Protein AF-A0A9E1MY86-F1 (afdb_monomer)

Solvent-accessible surface area (backbone atoms only — not comparable to full-atom values): 8794 Å² total; per-residue (Å²): 108,62,57,42,41,37,38,37,39,38,29,75,59,74,74,53,72,66,58,50,50,52,52,52,54,49,53,48,47,53,36,76,76,57,32,79,65,45,48,48,30,42,32,34,42,73,52,100,71,36,28,34,44,37,38,37,37,40,32,81,54,83,73,82,55,70,70,43,54,52,52,52,29,50,48,55,32,50,53,43,58,79,40,66,88,32,55,69,49,64,51,43,83,79,39,40,53,21,78,37,80,90,76,70,35,45,44,84,67,51,58,46,94,53,80,88,72,88,73,78,65,71,94,54,46,46,51,58,90,78,53,60,96,84,66,74,94,65,68,45,75,78,73,75,77,78,78,81,124

pLDDT: mean 72.4, std 10.45, range [37.62, 85.19]

Secondary structure (DSSP, 8-state):
---EEEEEEEESSPPPHHHHHHHHHHHHHHHHTT-TTEEEEEEEEE-SS-EEEEEEEEE-SSS--HHHHHHHHHHHHHHHHHTTTSEEEEEETTS-EEEETTTTEEEE-S---PPP-PPPPGGGPEEGGGS-TT--PPPBP--------

Sequence (149 aa):
MNWQIRFKASGSTLPEDKEKDEILNYMRQVRDDGLHDFEVYLAKELREDETILMGRVELYYSDPDEPEVKRLLEALTILKKLRSDDTFAVWDDLDLIGWSGSSRRYDTMGQCDVPQFDLPSTAGFVRLSSLEYDYRFQPLKRQAAQRVS

Foldseek 3Di:
DKKKKKKKWKDQDDDDQVLVLVLLVLVVCLCVVPVVQKWKWWAWADDPRMIMIMIMIIGDDDDDDPVNVVSVQVSLLVNCVSRVRTDMDMDIPVQQWDQDPVVSTIDRDGDDPTDDDDDPPSVRIDTSVPDDSPDGHDHDDDPPPPPPD

Structure (mmCIF, N/CA/C/O backbone):
data_AF-A0A9E1MY86-F1
#
_entry.id   AF-A0A9E1MY86-F1
#
loop_
_atom_site.group_PDB
_atom_site.id
_atom_site.type_symbol
_atom_site.label_atom_id
_atom_site.label_alt_id
_atom_site.label_comp_id
_atom_site.label_asym_id
_atom_site.label_entity_id
_atom_site.label_seq_id
_atom_site.pdbx_PDB_ins_code
_atom_site.Cartn_x
_atom_site.Cartn_y
_atom_site.Cartn_z
_atom_site.occupancy
_atom_site.B_iso_or_equiv
_atom_site.auth_seq_id
_atom_site.auth_comp_id
_atom_site.auth_asym_id
_atom_site.auth_atom_id
_atom_site.pdbx_PDB_model_num
ATOM 1 N N . MET A 1 1 ? 3.444 7.979 -19.280 1.00 57.38 1 MET A N 1
ATOM 2 C CA . MET A 1 1 ? 2.290 7.404 -18.559 1.00 57.38 1 MET A CA 1
ATOM 3 C C . MET A 1 1 ? 2.833 6.951 -17.220 1.00 57.38 1 MET A C 1
ATOM 5 O O . MET A 1 1 ? 3.918 6.392 -17.228 1.00 57.38 1 MET A O 1
ATOM 9 N N . ASN A 1 2 ? 2.160 7.271 -16.115 1.00 72.00 2 ASN A N 1
ATOM 10 C CA . ASN A 1 2 ? 2.651 6.965 -14.770 1.00 72.00 2 ASN A CA 1
ATOM 11 C C . ASN A 1 2 ? 1.894 5.740 -14.267 1.00 72.00 2 ASN A C 1
ATOM 13 O O . ASN A 1 2 ? 0.679 5.840 -14.119 1.00 72.00 2 ASN A O 1
ATOM 17 N N . TRP A 1 3 ? 2.584 4.625 -14.026 1.00 75.94 3 TRP A N 1
ATOM 18 C CA . TRP A 1 3 ? 1.983 3.449 -13.393 1.00 75.94 3 TRP A CA 1
ATOM 19 C C . TRP A 1 3 ? 1.657 3.777 -11.930 1.00 75.94 3 TRP A C 1
ATOM 21 O O . TRP A 1 3 ? 2.498 4.329 -11.209 1.00 75.94 3 TRP A O 1
ATOM 31 N N . GLN A 1 4 ? 0.425 3.500 -11.503 1.00 78.94 4 GLN A N 1
ATOM 32 C CA . GLN A 1 4 ? -0.064 3.807 -10.162 1.00 78.94 4 GLN A CA 1
ATOM 33 C C . GLN A 1 4 ? -0.574 2.560 -9.460 1.00 78.94 4 GLN A C 1
ATOM 35 O O . GLN A 1 4 ? -1.584 1.972 -9.846 1.00 78.94 4 GLN A O 1
ATOM 40 N N . ILE A 1 5 ? 0.053 2.254 -8.329 1.00 81.75 5 ILE A N 1
ATOM 41 C CA . ILE A 1 5 ? -0.363 1.164 -7.453 1.00 81.75 5 ILE A CA 1
ATOM 4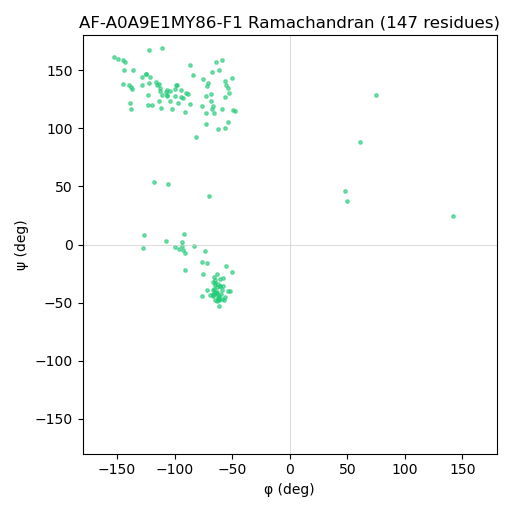2 C C . ILE A 1 5 ? -1.007 1.767 -6.216 1.00 81.75 5 ILE A C 1
ATOM 44 O O . ILE A 1 5 ? -0.446 2.635 -5.551 1.00 81.75 5 ILE A O 1
ATOM 48 N N . ARG A 1 6 ? -2.212 1.319 -5.898 1.00 85.00 6 ARG A N 1
ATOM 49 C CA . ARG A 1 6 ? -3.008 1.767 -4.760 1.00 85.00 6 ARG A CA 1
ATOM 50 C C . ARG A 1 6 ? -3.196 0.589 -3.828 1.00 85.00 6 ARG A C 1
ATOM 52 O O . ARG A 1 6 ? -3.437 -0.532 -4.267 1.00 85.00 6 ARG A O 1
ATOM 59 N N . PHE A 1 7 ? -3.117 0.839 -2.532 1.00 83.44 7 PHE A N 1
ATOM 60 C CA . PHE A 1 7 ? -3.425 -0.164 -1.527 1.00 83.44 7 PHE A CA 1
ATOM 61 C C . PHE A 1 7 ? -4.271 0.425 -0.408 1.00 83.44 7 PHE A C 1
ATOM 63 O O . PHE A 1 7 ? -4.196 1.614 -0.086 1.00 83.44 7 PHE A O 1
ATOM 70 N N . LYS A 1 8 ? -5.091 -0.431 0.186 1.00 82.38 8 LYS A N 1
ATOM 71 C CA . LYS A 1 8 ? -5.959 -0.115 1.308 1.00 82.38 8 LYS A CA 1
ATOM 72 C C . LYS A 1 8 ? -5.920 -1.285 2.281 1.00 82.38 8 LYS A C 1
ATOM 74 O O . LYS A 1 8 ? -6.259 -2.402 1.906 1.00 82.38 8 LYS A O 1
ATOM 79 N N . ALA A 1 9 ? -5.535 -1.020 3.519 1.00 81.06 9 ALA A N 1
ATOM 80 C CA . ALA A 1 9 ? -5.715 -1.931 4.639 1.00 81.06 9 ALA A CA 1
ATOM 81 C C . ALA A 1 9 ? -6.835 -1.381 5.519 1.00 81.06 9 ALA A C 1
ATOM 83 O O . ALA A 1 9 ? -6.818 -0.194 5.860 1.00 81.06 9 ALA A O 1
ATOM 84 N N . SER A 1 10 ? -7.820 -2.206 5.848 1.00 78.94 10 SER A N 1
ATOM 85 C CA . SER A 1 10 ? -8.930 -1.792 6.687 1.00 78.94 10 SER A CA 1
ATOM 86 C C . SER A 1 10 ? -9.285 -2.843 7.731 1.00 78.94 10 SER A C 1
ATOM 88 O O . SER A 1 10 ? -9.342 -4.039 7.443 1.00 78.94 10 SER A O 1
ATOM 90 N N . GLY A 1 11 ? -9.476 -2.387 8.966 1.00 75.56 11 GLY A N 1
ATOM 91 C CA . GLY A 1 11 ? -9.695 -3.251 10.120 1.00 75.56 11 GLY A CA 1
ATOM 92 C C . GLY A 1 11 ? -10.508 -2.569 11.213 1.00 75.56 11 GLY A C 1
ATOM 93 O O . GLY A 1 11 ? -10.620 -1.341 11.259 1.00 75.56 11 GLY A O 1
ATOM 94 N N . SER A 1 12 ? -11.073 -3.380 12.107 1.00 63.47 12 SER A N 1
ATOM 95 C CA . SER A 1 12 ? -11.938 -2.925 13.205 1.00 63.47 12 SER A CA 1
ATOM 96 C C . SER A 1 12 ? -11.174 -2.294 14.373 1.00 63.47 12 SER A C 1
ATOM 98 O O . SER A 1 12 ? -11.772 -1.647 15.228 1.00 63.47 12 SER A O 1
ATOM 100 N N . THR A 1 13 ? -9.853 -2.477 14.440 1.00 67.50 13 THR A N 1
ATOM 101 C CA . THR A 1 13 ? -8.989 -1.922 15.488 1.00 67.50 13 THR A CA 1
ATOM 102 C C . THR A 1 13 ? -8.044 -0.866 14.926 1.00 67.50 13 THR A C 1
ATOM 104 O O . THR A 1 13 ? -7.406 -1.039 13.883 1.00 67.50 13 THR A O 1
ATOM 107 N N . LEU A 1 14 ? -7.941 0.249 15.656 1.00 60.12 14 LEU A N 1
ATOM 108 C CA . LEU A 1 14 ? -6.907 1.257 15.441 1.00 60.12 14 LEU A CA 1
ATOM 109 C C . LEU A 1 14 ? -5.536 0.578 15.541 1.00 60.12 14 LEU A C 1
ATOM 111 O O . LEU A 1 14 ? -5.279 -0.038 16.575 1.00 60.12 14 LEU A O 1
ATOM 115 N N . PRO A 1 15 ? -4.644 0.721 14.542 1.00 64.50 15 PRO A N 1
ATOM 116 C CA . PRO A 1 15 ? -3.266 0.301 14.710 1.00 64.50 15 PRO A CA 1
ATOM 117 C C . PRO A 1 15 ? -2.678 1.020 15.920 1.00 64.50 15 PRO A C 1
ATOM 119 O O . PRO A 1 15 ? -2.949 2.217 16.117 1.00 64.50 15 PRO A O 1
ATOM 122 N N . GLU A 1 16 ? -1.872 0.331 16.715 1.00 68.94 16 GLU A N 1
ATOM 123 C CA . GLU A 1 16 ? -1.129 0.977 17.796 1.00 68.94 16 GLU A CA 1
ATOM 124 C C . GLU A 1 16 ? -0.127 1.981 17.207 1.00 68.94 16 GLU A C 1
ATOM 126 O O . GLU A 1 16 ? 0.231 1.912 16.033 1.00 68.94 16 GLU A O 1
ATOM 131 N N . ASP A 1 17 ? 0.310 2.983 17.973 1.00 66.44 17 ASP A N 1
ATOM 132 C CA . ASP A 1 17 ? 1.293 3.960 17.466 1.00 66.44 17 ASP A CA 1
ATOM 133 C C . ASP A 1 17 ? 2.591 3.280 17.010 1.00 66.44 17 ASP A C 1
ATOM 135 O O . ASP A 1 17 ? 3.128 3.624 15.961 1.00 66.44 17 ASP A O 1
ATOM 139 N N . LYS A 1 18 ? 3.001 2.218 17.708 1.00 68.06 18 LYS A N 1
ATOM 140 C CA . LYS A 1 18 ? 4.160 1.405 17.342 1.00 68.06 18 LYS A CA 1
ATOM 141 C C . LYS A 1 18 ? 4.016 0.730 15.971 1.00 68.06 18 LYS A C 1
ATOM 143 O O . LYS A 1 18 ? 4.946 0.777 15.177 1.00 68.06 18 LYS A O 1
ATOM 148 N N . GLU A 1 19 ? 2.854 0.151 15.666 1.00 69.50 19 GLU A N 1
ATOM 149 C CA . GLU A 1 19 ? 2.604 -0.496 14.367 1.00 69.50 19 GLU A CA 1
ATOM 150 C C . GLU A 1 19 ? 2.634 0.518 13.216 1.00 69.50 19 GLU A C 1
ATOM 152 O O . GLU A 1 19 ? 3.099 0.222 12.116 1.00 69.50 19 GLU A O 1
ATOM 157 N N . LYS A 1 20 ? 2.166 1.747 13.470 1.00 67.31 20 LYS A N 1
ATOM 158 C CA . LYS A 1 20 ? 2.229 2.838 12.487 1.00 67.31 20 LYS A CA 1
ATOM 159 C C . LYS A 1 20 ? 3.665 3.257 12.213 1.00 67.31 20 LYS A C 1
ATOM 161 O O . LYS A 1 20 ? 4.013 3.468 11.053 1.00 67.31 20 LYS A O 1
ATOM 166 N N . ASP A 1 21 ? 4.476 3.367 13.260 1.00 71.81 21 ASP A N 1
ATOM 167 C CA . ASP A 1 21 ? 5.889 3.721 13.144 1.00 71.81 21 ASP A CA 1
ATOM 168 C C . ASP A 1 21 ? 6.673 2.617 12.423 1.00 71.81 21 ASP A C 1
ATOM 170 O O . ASP A 1 21 ? 7.507 2.912 11.570 1.00 71.81 21 ASP A O 1
ATOM 174 N N . GLU A 1 22 ? 6.368 1.345 12.692 1.00 76.94 22 GLU A N 1
ATOM 175 C CA . GLU A 1 22 ? 6.949 0.200 11.982 1.00 76.94 22 GLU A CA 1
ATOM 176 C C . GLU A 1 22 ? 6.606 0.230 10.488 1.00 76.94 22 GLU A C 1
ATOM 178 O O . GLU A 1 22 ? 7.503 0.114 9.654 1.00 76.94 22 GLU A O 1
ATOM 183 N N . ILE A 1 23 ? 5.339 0.474 10.136 1.00 74.25 23 ILE A N 1
ATOM 184 C CA . ILE A 1 23 ? 4.901 0.624 8.741 1.00 74.25 23 ILE A CA 1
ATOM 185 C C . ILE A 1 23 ? 5.590 1.820 8.070 1.00 74.25 23 ILE A C 1
ATOM 187 O O . ILE A 1 23 ? 6.077 1.697 6.946 1.00 74.25 23 ILE A O 1
ATOM 191 N N . LEU A 1 24 ? 5.656 2.973 8.740 1.00 75.12 24 LEU A N 1
ATOM 192 C CA . LEU A 1 24 ? 6.284 4.179 8.199 1.00 75.12 24 LEU A CA 1
ATOM 193 C C . LEU A 1 24 ? 7.783 3.969 7.954 1.00 75.12 24 LEU A C 1
ATOM 195 O O . LEU A 1 24 ? 8.281 4.286 6.874 1.00 75.12 24 LEU A O 1
ATOM 199 N N . ASN A 1 25 ? 8.493 3.426 8.943 1.00 79.12 25 ASN A N 1
ATOM 200 C CA . ASN A 1 25 ? 9.926 3.161 8.857 1.00 79.12 25 ASN A CA 1
ATOM 201 C C . ASN A 1 25 ? 10.231 2.113 7.790 1.00 79.12 25 ASN A C 1
ATOM 203 O O . ASN A 1 25 ? 11.159 2.299 7.007 1.00 79.12 25 ASN A O 1
ATOM 207 N N . TYR A 1 26 ? 9.411 1.066 7.703 1.00 79.81 26 TYR A N 1
ATOM 208 C CA . TYR A 1 26 ? 9.531 0.060 6.660 1.00 79.81 26 TYR A CA 1
ATOM 209 C C . TYR A 1 26 ? 9.346 0.668 5.264 1.00 79.81 26 TYR A C 1
ATOM 211 O O . TYR A 1 26 ? 10.187 0.474 4.391 1.00 79.81 26 TYR A O 1
ATOM 219 N N . MET A 1 27 ? 8.305 1.479 5.050 1.00 77.12 27 MET A N 1
ATOM 220 C CA . MET A 1 27 ? 8.081 2.126 3.752 1.00 77.12 27 MET A CA 1
ATOM 221 C C . MET A 1 27 ? 9.192 3.117 3.387 1.00 77.12 27 MET A C 1
ATOM 223 O O . MET A 1 27 ? 9.527 3.246 2.210 1.00 77.12 27 MET A O 1
ATOM 227 N N . ARG A 1 28 ? 9.791 3.802 4.373 1.00 79.25 28 ARG A N 1
ATOM 228 C CA . ARG A 1 28 ? 10.963 4.668 4.150 1.00 79.25 28 ARG A CA 1
ATOM 229 C C . ARG A 1 28 ? 12.166 3.864 3.707 1.00 79.25 28 ARG A C 1
ATOM 231 O O . ARG A 1 28 ? 12.787 4.221 2.716 1.00 79.25 28 ARG A O 1
ATOM 238 N N . GLN A 1 29 ? 12.445 2.771 4.406 1.00 80.19 29 GLN A N 1
ATOM 239 C CA . GLN A 1 29 ? 13.532 1.877 4.050 1.00 80.19 29 GLN A CA 1
ATOM 240 C C . GLN A 1 29 ? 13.350 1.333 2.629 1.00 80.19 29 GLN A C 1
ATOM 242 O O . GLN A 1 29 ? 14.269 1.407 1.827 1.00 80.19 29 GLN A O 1
ATOM 247 N N . VAL A 1 30 ? 12.149 0.862 2.281 1.00 74.88 30 VAL A N 1
ATOM 248 C CA . VAL A 1 30 ? 11.845 0.370 0.928 1.00 74.88 30 VAL A CA 1
ATOM 249 C C . VAL A 1 30 ? 12.080 1.454 -0.134 1.00 74.88 30 VAL A C 1
ATOM 251 O O . VAL A 1 30 ? 12.614 1.149 -1.199 1.00 74.88 30 VAL A O 1
ATOM 254 N N . ARG A 1 31 ? 11.727 2.716 0.152 1.00 76.50 31 ARG A N 1
ATOM 255 C CA . ARG A 1 31 ? 12.036 3.861 -0.721 1.00 76.50 31 ARG A CA 1
ATOM 256 C C . ARG A 1 31 ? 13.544 4.054 -0.885 1.00 76.50 31 ARG A C 1
ATOM 258 O O . ARG A 1 31 ? 14.034 4.135 -2.008 1.00 76.50 31 ARG A O 1
ATOM 265 N N . ASP A 1 32 ? 14.257 4.142 0.233 1.00 77.44 32 ASP A N 1
ATOM 266 C CA . ASP A 1 32 ? 15.690 4.446 0.282 1.00 77.44 32 ASP A CA 1
ATOM 267 C C . ASP A 1 32 ? 16.559 3.338 -0.318 1.00 77.44 32 ASP A C 1
ATOM 269 O O . ASP A 1 32 ? 17.580 3.634 -0.932 1.00 77.44 32 ASP A O 1
ATOM 273 N N . ASP A 1 33 ? 16.133 2.081 -0.198 1.00 73.50 33 ASP A N 1
ATOM 274 C CA . ASP A 1 33 ? 16.895 0.907 -0.629 1.00 73.50 33 ASP A CA 1
ATOM 275 C C . ASP A 1 33 ? 16.753 0.589 -2.128 1.00 73.50 33 ASP A C 1
ATOM 277 O O . ASP A 1 33 ? 17.357 -0.384 -2.597 1.00 73.50 33 ASP A O 1
ATOM 281 N N . GLY A 1 34 ? 15.959 1.354 -2.886 1.00 65.75 34 GLY A N 1
ATOM 282 C CA . GLY A 1 34 ? 15.887 1.187 -4.341 1.00 65.75 34 GLY A CA 1
ATOM 283 C C . GLY A 1 34 ? 14.518 1.356 -4.989 1.00 65.75 34 GLY A C 1
ATOM 284 O O . GLY A 1 34 ? 14.312 0.786 -6.050 1.00 65.75 34 GLY A O 1
ATOM 285 N N . LEU A 1 35 ? 13.584 2.101 -4.389 1.00 69.12 35 LEU A N 1
ATOM 286 C CA . LEU A 1 35 ? 12.418 2.623 -5.115 1.00 69.12 35 LEU A CA 1
ATOM 287 C C . LEU A 1 35 ? 12.590 4.131 -5.359 1.00 69.12 35 LEU A C 1
ATOM 289 O O . LEU A 1 35 ? 11.732 4.932 -4.993 1.00 69.12 35 LEU A O 1
ATOM 293 N N . HIS A 1 36 ? 13.725 4.536 -5.933 1.00 63.00 36 HIS A N 1
ATOM 294 C CA . HIS A 1 36 ? 14.080 5.953 -6.090 1.00 63.00 36 HIS A CA 1
ATOM 295 C C . HIS A 1 36 ? 13.147 6.714 -7.043 1.00 63.00 36 HIS A C 1
ATOM 297 O O . HIS A 1 36 ? 12.937 7.912 -6.857 1.00 63.00 36 HIS A O 1
ATOM 303 N N . ASP A 1 37 ? 12.556 6.009 -8.010 1.00 66.50 37 ASP A N 1
ATOM 304 C CA . ASP A 1 37 ? 11.626 6.572 -8.993 1.00 66.50 37 ASP A CA 1
ATOM 305 C C . ASP A 1 37 ? 10.152 6.455 -8.584 1.00 66.50 37 ASP A C 1
ATOM 307 O O . ASP A 1 37 ? 9.258 6.876 -9.327 1.00 66.50 37 ASP A O 1
ATOM 311 N N . PHE A 1 38 ? 9.890 5.913 -7.392 1.00 68.81 38 PHE A N 1
ATOM 312 C CA . PHE A 1 38 ? 8.551 5.789 -6.844 1.00 68.81 38 PHE A CA 1
ATOM 313 C C . PHE A 1 38 ? 8.347 6.802 -5.728 1.00 68.81 38 PHE A C 1
ATOM 315 O O . PHE A 1 38 ? 9.140 6.904 -4.791 1.00 68.81 38 PHE A O 1
ATOM 322 N N . GLU A 1 39 ? 7.217 7.497 -5.763 1.00 75.31 39 GLU A N 1
ATOM 323 C CA . GLU A 1 39 ? 6.762 8.239 -4.598 1.00 75.31 39 GLU A CA 1
ATOM 324 C C . GLU A 1 39 ? 5.688 7.460 -3.851 1.00 75.31 39 GLU A C 1
ATOM 326 O O . GLU A 1 39 ? 4.675 7.061 -4.426 1.00 75.31 39 GLU A O 1
ATOM 331 N N . VAL A 1 40 ? 5.899 7.290 -2.545 1.00 77.25 40 VAL A N 1
ATOM 332 C CA . VAL A 1 40 ? 4.941 6.645 -1.654 1.00 77.25 40 VAL A CA 1
ATOM 333 C C . VAL A 1 40 ? 4.130 7.723 -0.954 1.00 77.25 40 VAL A C 1
ATOM 335 O O . VAL A 1 40 ? 4.639 8.566 -0.222 1.00 77.25 40 VAL A O 1
ATOM 338 N N . TYR A 1 41 ? 2.830 7.657 -1.143 1.00 78.75 41 TYR A N 1
ATOM 339 C CA . TYR A 1 41 ? 1.848 8.491 -0.486 1.00 78.75 41 TYR A CA 1
ATOM 340 C C . TYR A 1 41 ? 1.109 7.637 0.527 1.00 78.75 41 TYR A C 1
ATOM 342 O O . TYR A 1 41 ? 0.626 6.566 0.168 1.00 78.75 41 TYR A O 1
ATOM 350 N N . LEU A 1 42 ? 0.973 8.106 1.764 1.00 78.69 42 LEU A N 1
ATOM 351 C CA . LEU A 1 42 ? 0.223 7.399 2.802 1.00 78.69 42 LEU A CA 1
ATOM 352 C C . LEU A 1 42 ? -0.858 8.295 3.405 1.00 78.69 42 LEU A C 1
ATOM 354 O O . LEU A 1 42 ? -0.684 9.503 3.534 1.00 78.69 42 LEU A O 1
ATOM 358 N N . ALA A 1 43 ? -1.978 7.697 3.789 1.00 77.81 43 ALA A N 1
ATOM 359 C CA . ALA A 1 43 ? -3.088 8.369 4.445 1.00 77.81 43 ALA A CA 1
ATOM 360 C C . ALA A 1 43 ? -3.726 7.448 5.485 1.00 77.81 43 ALA A C 1
ATOM 362 O O . ALA A 1 43 ? -3.756 6.228 5.327 1.00 77.81 43 ALA A O 1
ATOM 363 N N . LYS A 1 44 ? -4.285 8.048 6.535 1.00 76.56 44 LYS A N 1
ATOM 364 C CA . LYS A 1 44 ? -5.053 7.341 7.561 1.00 76.56 44 LYS A CA 1
ATOM 365 C C . LYS A 1 44 ? -6.443 7.948 7.649 1.00 76.56 44 LYS A C 1
ATOM 367 O O . LYS A 1 44 ? -6.557 9.149 7.848 1.00 76.56 44 LYS A O 1
ATOM 372 N N . GLU A 1 45 ? -7.491 7.142 7.580 1.00 78.06 45 GLU A N 1
ATOM 373 C CA . GLU A 1 45 ? -8.868 7.575 7.836 1.00 78.06 45 GLU A CA 1
ATOM 374 C C . GLU A 1 45 ? -9.416 6.854 9.073 1.00 78.06 45 GLU A C 1
ATOM 376 O O . GLU A 1 45 ? -9.199 5.653 9.246 1.00 78.06 45 GLU A O 1
ATOM 381 N N . LEU A 1 46 ? -10.113 7.596 9.939 1.00 75.06 46 LEU A N 1
ATOM 382 C CA . LEU A 1 46 ? -10.922 7.029 11.019 1.00 75.06 46 LEU A CA 1
ATOM 383 C C . LEU A 1 46 ? -12.392 7.109 10.626 1.00 75.06 46 LEU A C 1
ATOM 385 O O . LEU A 1 46 ? -12.900 8.197 10.343 1.00 75.06 46 LEU A O 1
ATOM 389 N N . ARG A 1 47 ? -13.065 5.962 10.624 1.00 75.56 47 ARG A N 1
ATOM 390 C CA . ARG A 1 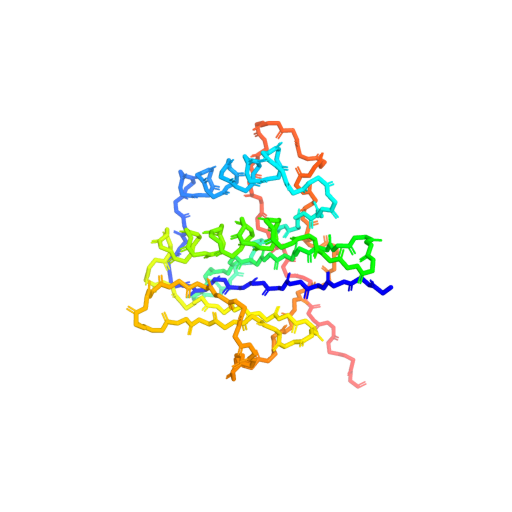47 ? -14.518 5.836 10.478 1.00 75.56 47 ARG A CA 1
ATOM 391 C C . ARG A 1 47 ? -15.116 5.350 11.796 1.00 75.56 47 ARG A C 1
ATOM 393 O O . ARG A 1 47 ? -14.372 4.974 12.695 1.00 75.56 47 ARG A O 1
ATOM 400 N N . GLU A 1 48 ? -16.444 5.401 11.908 1.00 73.88 48 GLU A N 1
ATOM 401 C CA . GLU A 1 48 ? -17.167 5.072 13.151 1.00 73.88 48 GLU A CA 1
ATOM 402 C C . GLU A 1 48 ? -16.757 3.704 13.723 1.00 73.88 48 GLU A C 1
ATOM 404 O O . GLU A 1 48 ? -16.499 3.625 14.919 1.00 73.88 48 GLU A O 1
ATOM 409 N N . ASP A 1 49 ? -16.555 2.696 12.863 1.00 75.38 49 ASP A N 1
ATOM 410 C CA . ASP A 1 49 ? -16.217 1.320 13.269 1.00 75.38 49 ASP A CA 1
ATOM 411 C C . ASP A 1 49 ? -14.950 0.754 12.594 1.00 75.38 49 ASP A C 1
ATOM 413 O O . ASP A 1 49 ? -14.668 -0.442 12.677 1.00 75.38 49 ASP A O 1
ATOM 417 N N . GLU A 1 50 ? -14.191 1.579 11.866 1.00 74.25 50 GLU A N 1
ATOM 418 C CA . G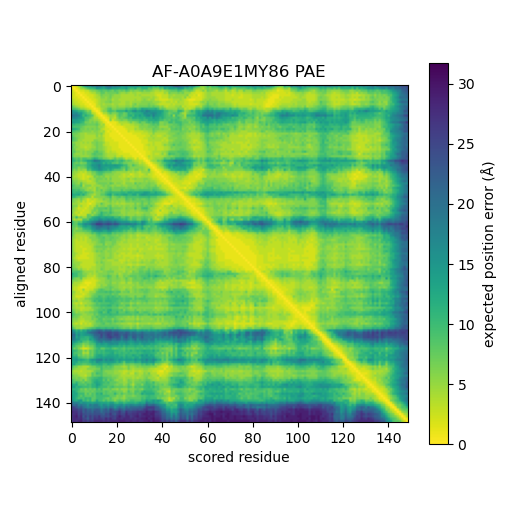LU A 1 50 ? -13.096 1.092 11.019 1.00 74.25 50 GLU A CA 1
ATOM 419 C C . GLU A 1 50 ? -11.926 2.076 10.987 1.00 74.25 50 GLU A C 1
ATOM 421 O O . GLU A 1 50 ? -12.099 3.292 10.852 1.00 74.25 50 GLU A O 1
ATOM 426 N N . THR A 1 51 ? -10.708 1.541 11.057 1.00 71.50 51 THR A N 1
ATOM 427 C CA . THR A 1 51 ? -9.498 2.286 10.715 1.00 71.50 51 THR A CA 1
ATOM 428 C C . THR A 1 51 ? -9.002 1.853 9.355 1.00 71.50 51 THR A C 1
ATOM 430 O O . THR A 1 51 ? -8.862 0.663 9.084 1.00 71.50 51 THR A O 1
ATOM 433 N N . ILE A 1 52 ? -8.705 2.838 8.513 1.00 74.25 52 ILE A N 1
ATOM 434 C CA . ILE A 1 52 ? -8.243 2.598 7.156 1.00 74.25 52 ILE A CA 1
ATOM 435 C C . ILE A 1 52 ? -6.860 3.214 6.989 1.00 74.25 52 ILE A C 1
ATOM 437 O O . ILE A 1 52 ? -6.692 4.428 7.123 1.00 74.25 52 ILE A O 1
ATOM 441 N N . LEU A 1 53 ? -5.882 2.377 6.661 1.00 77.19 53 LEU A N 1
ATOM 442 C CA . LEU A 1 53 ? -4.605 2.803 6.110 1.00 77.19 53 LEU A CA 1
ATOM 443 C C . LEU A 1 53 ? -4.700 2.733 4.589 1.00 77.19 53 LEU A C 1
ATOM 445 O O . LEU A 1 53 ? -5.057 1.705 4.019 1.00 77.19 53 LEU A O 1
ATOM 449 N N . MET A 1 54 ? -4.371 3.828 3.927 1.00 80.31 54 MET A N 1
ATOM 450 C CA . MET A 1 54 ? -4.355 3.912 2.475 1.00 80.31 54 MET A CA 1
ATOM 451 C C . MET A 1 54 ? -2.965 4.297 2.024 1.00 80.31 54 MET A C 1
ATOM 453 O O . MET A 1 54 ? -2.300 5.116 2.661 1.00 80.31 54 MET A O 1
ATOM 457 N N . GLY A 1 55 ? -2.554 3.751 0.893 1.00 79.31 55 GLY A N 1
ATOM 458 C CA . GLY A 1 55 ? -1.347 4.188 0.237 1.00 79.31 55 GLY A CA 1
ATOM 459 C C . GLY A 1 55 ? -1.465 4.183 -1.270 1.00 79.31 55 GLY A C 1
ATOM 460 O O . GLY A 1 55 ? -2.304 3.505 -1.864 1.00 79.31 55 GLY A O 1
ATOM 461 N N . ARG A 1 56 ? -0.618 4.995 -1.883 1.00 81.50 56 ARG A N 1
ATOM 462 C CA . ARG A 1 56 ? -0.470 5.101 -3.324 1.00 81.50 56 ARG A CA 1
ATOM 463 C C . ARG A 1 56 ? 1.007 5.186 -3.642 1.00 81.50 56 ARG A C 1
ATOM 465 O O . ARG A 1 56 ? 1.727 5.944 -3.004 1.00 81.50 56 ARG A O 1
ATOM 472 N N . VAL A 1 57 ? 1.427 4.437 -4.640 1.00 79.50 57 VAL A N 1
ATOM 473 C CA . VAL A 1 57 ? 2.765 4.482 -5.199 1.00 79.50 57 VAL A CA 1
ATOM 474 C C . VAL A 1 57 ? 2.643 5.016 -6.622 1.00 79.50 57 VAL A C 1
ATOM 476 O O . VAL A 1 57 ? 1.863 4.480 -7.408 1.00 79.50 57 VAL A O 1
ATOM 479 N N . GLU A 1 58 ? 3.345 6.106 -6.926 1.00 76.56 58 GLU A N 1
ATOM 480 C CA . GLU A 1 58 ? 3.386 6.712 -8.264 1.00 76.56 58 GLU A CA 1
ATOM 481 C C . GLU A 1 58 ? 4.771 6.525 -8.887 1.00 76.56 58 GLU A C 1
ATOM 483 O O . GLU A 1 58 ? 5.760 6.896 -8.259 1.00 76.56 58 GLU A O 1
ATOM 488 N N . LEU A 1 59 ? 4.826 5.999 -10.115 1.00 71.56 59 LEU A N 1
ATOM 489 C CA . LEU A 1 59 ? 6.043 5.910 -10.929 1.00 71.56 59 LEU A CA 1
ATOM 490 C C . LEU A 1 59 ? 6.108 7.059 -11.947 1.00 71.56 59 LEU A C 1
ATOM 492 O O . LEU A 1 59 ? 5.109 7.357 -12.605 1.00 71.56 59 LEU A O 1
ATOM 496 N N . TYR A 1 60 ? 7.282 7.674 -12.123 1.00 63.12 60 TYR A N 1
ATOM 497 C CA . TYR A 1 60 ? 7.463 8.821 -13.030 1.00 63.12 60 TYR A CA 1
ATOM 498 C C . TYR A 1 60 ? 7.995 8.483 -14.444 1.00 63.12 60 TYR A C 1
ATOM 500 O O . TYR A 1 60 ? 8.038 9.380 -15.288 1.00 63.12 60 TYR A O 1
ATOM 508 N N . TYR A 1 61 ? 8.336 7.220 -14.746 1.00 64.06 61 TYR A N 1
ATOM 509 C CA . TYR A 1 61 ? 8.836 6.773 -16.063 1.00 64.06 61 TYR A CA 1
ATOM 510 C C . TYR A 1 61 ? 7.987 5.659 -16.698 1.00 64.06 61 TYR A C 1
ATOM 512 O O . TYR A 1 61 ? 7.093 5.105 -16.064 1.00 64.06 61 TYR A O 1
ATOM 520 N N . SER A 1 62 ? 8.224 5.388 -17.990 1.00 58.03 62 SER A N 1
ATOM 521 C CA . SER A 1 62 ? 7.356 4.563 -18.843 1.00 58.03 62 SER A CA 1
ATOM 522 C C . SER A 1 62 ? 7.426 3.057 -18.599 1.00 58.03 62 SER A C 1
ATOM 524 O O . SER A 1 62 ? 6.429 2.403 -18.879 1.00 58.03 62 SER A O 1
ATOM 526 N N . ASP A 1 63 ? 8.535 2.531 -18.069 1.00 62.94 63 ASP A N 1
ATOM 527 C CA . ASP A 1 63 ? 8.709 1.099 -17.803 1.00 62.94 63 ASP A CA 1
ATOM 528 C C . ASP A 1 63 ? 9.391 0.903 -16.435 1.00 62.94 63 ASP A C 1
ATOM 530 O O . ASP A 1 63 ? 10.518 1.370 -16.260 1.00 62.94 63 ASP A O 1
ATOM 534 N N . PRO A 1 64 ? 8.733 0.268 -15.448 1.00 64.12 64 PRO A N 1
ATOM 535 C CA . PRO A 1 64 ? 9.356 -0.043 -14.164 1.00 64.12 64 PRO A CA 1
ATOM 536 C C . PRO A 1 64 ? 10.402 -1.156 -14.318 1.00 64.12 64 PRO A C 1
ATOM 538 O O . PRO A 1 64 ? 10.148 -2.151 -15.001 1.00 64.12 64 PRO A O 1
ATOM 541 N N . ASP A 1 65 ? 11.551 -1.032 -13.649 1.00 73.25 65 ASP A N 1
ATOM 542 C CA . ASP A 1 65 ? 12.560 -2.095 -13.658 1.00 73.25 65 ASP A CA 1
ATOM 543 C C . ASP A 1 65 ? 12.079 -3.297 -12.819 1.00 73.25 65 ASP A C 1
ATOM 545 O O . ASP A 1 65 ? 11.541 -3.153 -11.717 1.00 73.25 65 ASP A O 1
ATOM 549 N N . GLU A 1 66 ? 12.266 -4.515 -13.332 1.00 76.25 66 GLU A N 1
ATOM 550 C CA . GLU A 1 66 ? 11.768 -5.756 -12.721 1.00 76.25 66 GLU A CA 1
ATOM 551 C C . GLU A 1 66 ? 12.194 -5.933 -11.24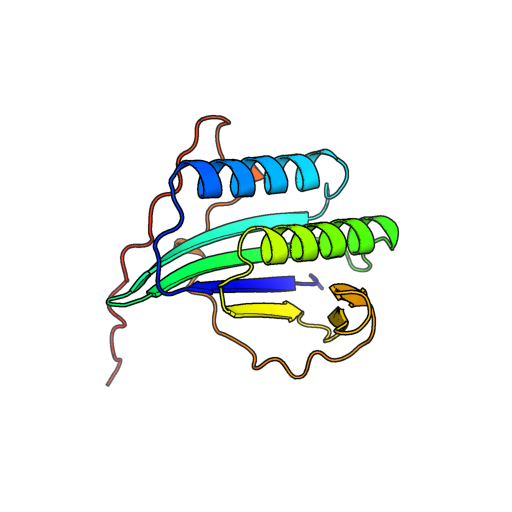1 1.00 76.25 66 GLU A C 1
ATOM 553 O O . GLU A 1 66 ? 11.366 -6.357 -10.422 1.00 76.25 66 GLU A O 1
ATOM 558 N N . PRO A 1 67 ? 13.437 -5.602 -10.829 1.00 80.75 67 PRO A N 1
ATOM 559 C CA . PRO A 1 67 ? 13.857 -5.631 -9.431 1.00 80.75 67 PRO A CA 1
ATOM 560 C C . PRO A 1 67 ? 13.097 -4.641 -8.542 1.00 80.75 67 PRO A C 1
ATOM 562 O O . PRO A 1 67 ? 12.800 -4.970 -7.391 1.00 80.75 67 PRO A O 1
ATOM 565 N N . GLU A 1 68 ? 12.769 -3.453 -9.048 1.00 76.44 68 GLU A N 1
ATOM 566 C CA . GLU A 1 68 ? 12.021 -2.440 -8.301 1.00 76.44 68 GLU A CA 1
ATOM 567 C C . GLU A 1 68 ? 10.577 -2.897 -8.085 1.00 76.44 68 GLU A C 1
ATOM 569 O O . GLU A 1 68 ? 10.070 -2.864 -6.961 1.00 76.44 68 GLU A O 1
ATOM 574 N N . VAL A 1 69 ? 9.948 -3.453 -9.127 1.00 78.62 69 VAL A N 1
ATOM 575 C CA . VAL A 1 69 ? 8.615 -4.063 -9.018 1.00 78.62 69 VAL A CA 1
ATOM 576 C C . VAL A 1 69 ? 8.605 -5.170 -7.970 1.00 78.62 69 VAL A C 1
ATOM 578 O O . VAL A 1 69 ? 7.745 -5.182 -7.090 1.00 78.62 69 VAL A O 1
ATOM 581 N N . LYS A 1 70 ? 9.584 -6.081 -8.000 1.00 81.19 70 LYS A N 1
ATOM 582 C CA . LYS A 1 70 ? 9.681 -7.168 -7.013 1.00 81.19 70 LYS A CA 1
ATOM 583 C C . LYS A 1 70 ? 9.807 -6.649 -5.582 1.00 81.19 70 LYS A C 1
ATOM 585 O O . LYS A 1 70 ? 9.128 -7.167 -4.697 1.00 81.19 70 LYS A O 1
ATOM 590 N N . ARG A 1 71 ? 10.618 -5.613 -5.352 1.00 81.38 71 ARG A N 1
ATOM 591 C CA . ARG A 1 71 ? 10.768 -4.984 -4.028 1.00 81.38 71 ARG A CA 1
ATOM 592 C C . ARG A 1 71 ? 9.473 -4.347 -3.549 1.00 81.38 71 ARG A C 1
ATOM 594 O O . ARG A 1 71 ? 9.101 -4.511 -2.389 1.00 81.38 71 ARG A O 1
ATOM 601 N N . LEU A 1 72 ? 8.755 -3.666 -4.438 1.00 80.62 72 LEU A N 1
ATOM 602 C CA . LEU A 1 72 ? 7.457 -3.092 -4.110 1.00 80.62 72 LEU A CA 1
ATOM 603 C C . LEU A 1 72 ? 6.432 -4.178 -3.742 1.00 80.62 72 LEU A C 1
ATOM 605 O O . LEU A 1 72 ? 5.715 -4.045 -2.750 1.00 80.62 72 LEU A O 1
ATOM 609 N N . LEU A 1 73 ? 6.391 -5.286 -4.481 1.00 83.62 73 LEU A N 1
ATOM 610 C CA . LEU A 1 73 ? 5.506 -6.420 -4.187 1.00 83.62 73 LEU A CA 1
ATOM 611 C C . LEU A 1 73 ? 5.858 -7.111 -2.862 1.00 83.62 73 LEU A C 1
ATOM 613 O O . LEU A 1 73 ? 4.968 -7.502 -2.096 1.00 83.62 73 LEU A O 1
ATOM 617 N N . GLU A 1 74 ? 7.147 -7.229 -2.552 1.00 84.38 74 GLU A N 1
ATOM 618 C CA . GLU A 1 74 ? 7.620 -7.709 -1.255 1.00 84.38 74 GLU A CA 1
ATOM 619 C C . GLU A 1 74 ? 7.200 -6.759 -0.126 1.00 84.38 74 GLU A C 1
ATOM 621 O O . GLU A 1 74 ? 6.691 -7.210 0.904 1.00 84.38 74 GLU A O 1
ATOM 626 N N . ALA A 1 75 ? 7.280 -5.447 -0.353 1.00 82.25 75 ALA A N 1
ATOM 627 C CA . ALA A 1 75 ? 6.805 -4.445 0.589 1.00 82.25 75 ALA A CA 1
ATOM 628 C C . ALA A 1 75 ? 5.303 -4.527 0.855 1.00 82.25 75 ALA A C 1
ATOM 630 O O . ALA A 1 75 ? 4.896 -4.583 2.015 1.00 82.25 75 ALA A O 1
ATOM 631 N N . LEU A 1 76 ? 4.480 -4.642 -0.186 1.00 83.12 76 LEU A N 1
ATOM 632 C CA . LEU A 1 76 ? 3.038 -4.863 -0.041 1.00 83.12 76 LEU A CA 1
ATOM 633 C C . LEU A 1 76 ? 2.734 -6.176 0.697 1.00 83.12 76 LEU A C 1
ATOM 635 O O . LEU A 1 76 ? 1.807 -6.245 1.504 1.00 83.12 76 LEU A O 1
ATOM 639 N N . THR A 1 77 ? 3.542 -7.215 0.473 1.00 83.88 77 THR A N 1
ATOM 640 C CA . THR A 1 77 ? 3.411 -8.503 1.169 1.00 83.88 77 THR A CA 1
ATOM 641 C C . THR A 1 77 ? 3.717 -8.371 2.658 1.00 83.88 77 THR A C 1
ATOM 643 O O . THR A 1 77 ? 2.993 -8.930 3.484 1.00 83.88 77 THR A O 1
ATOM 646 N N . ILE A 1 78 ? 4.771 -7.639 3.020 1.00 81.56 78 ILE A N 1
ATOM 647 C CA . ILE A 1 78 ? 5.136 -7.379 4.416 1.00 81.56 78 ILE A CA 1
ATOM 648 C C . ILE A 1 78 ? 4.075 -6.510 5.094 1.00 81.56 78 ILE A C 1
ATOM 650 O O . ILE A 1 78 ? 3.619 -6.873 6.176 1.00 81.56 78 ILE A O 1
ATOM 654 N N . LEU A 1 79 ? 3.589 -5.454 4.436 1.00 79.06 79 LEU A N 1
ATOM 655 C CA . LEU A 1 79 ? 2.485 -4.635 4.948 1.00 79.06 79 LEU A CA 1
ATOM 656 C C . LEU A 1 79 ? 1.235 -5.470 5.245 1.00 79.06 79 LEU A C 1
ATOM 658 O O . LEU A 1 79 ? 0.648 -5.346 6.319 1.00 79.06 79 LEU A O 1
ATOM 662 N N . LYS A 1 80 ? 0.855 -6.372 4.334 1.00 81.69 80 LYS A N 1
ATOM 663 C CA . LYS A 1 80 ? -0.265 -7.293 4.559 1.00 81.69 80 LYS A CA 1
ATOM 664 C C . LYS A 1 80 ? -0.022 -8.241 5.738 1.00 81.69 80 LYS A C 1
ATOM 666 O O . LYS A 1 80 ? -0.971 -8.601 6.424 1.00 81.69 80 LYS A O 1
ATOM 671 N N . LYS A 1 81 ? 1.222 -8.666 5.984 1.00 81.88 81 LYS A N 1
ATOM 672 C CA . LYS A 1 81 ? 1.569 -9.515 7.139 1.00 81.88 81 LYS A CA 1
ATOM 673 C C . LYS A 1 81 ? 1.511 -8.751 8.460 1.00 81.88 81 LYS A C 1
ATOM 675 O O . LYS A 1 81 ? 1.031 -9.317 9.434 1.00 81.88 81 LYS A O 1
ATOM 680 N N . LEU A 1 82 ? 1.959 -7.493 8.483 1.00 75.75 82 LEU A N 1
ATOM 681 C CA . LEU A 1 82 ? 1.845 -6.610 9.653 1.00 75.75 82 LEU A CA 1
ATOM 682 C C . LEU A 1 82 ? 0.380 -6.337 10.020 1.00 75.75 82 LEU A C 1
ATOM 684 O O . LEU A 1 82 ? 0.070 -6.065 11.172 1.00 75.75 82 LEU A O 1
ATOM 688 N N . ARG A 1 83 ? -0.527 -6.433 9.043 1.00 75.75 83 ARG A N 1
ATOM 689 C CA . ARG A 1 83 ? -1.973 -6.273 9.217 1.00 75.75 83 ARG A CA 1
ATOM 690 C C . ARG A 1 83 ? -2.710 -7.562 8.840 1.00 75.75 83 ARG A C 1
ATOM 692 O O . ARG A 1 83 ? -3.594 -7.547 7.988 1.00 75.75 83 ARG A O 1
ATOM 699 N N . SER A 1 84 ? -2.322 -8.692 9.439 1.00 74.69 84 SER A N 1
ATOM 700 C CA . SER A 1 84 ? -2.874 -10.014 9.088 1.00 74.69 84 SER A CA 1
ATOM 701 C C . SER A 1 84 ? 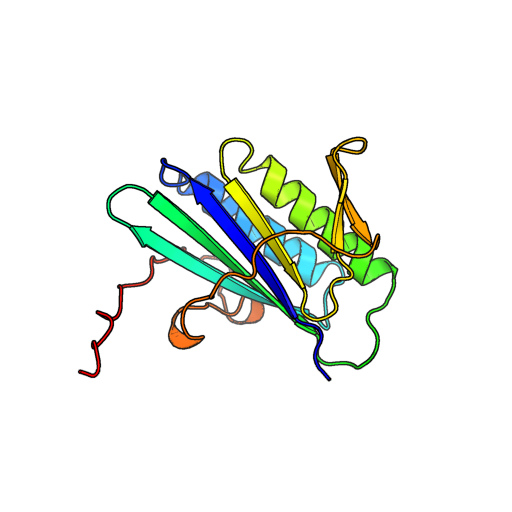-4.381 -10.139 9.300 1.00 74.69 84 SER A C 1
ATOM 703 O O . SER A 1 84 ? -5.025 -10.908 8.586 1.00 74.69 84 SER A O 1
ATOM 705 N N . ASP A 1 85 ? -4.906 -9.388 10.266 1.00 78.50 85 ASP A N 1
ATOM 706 C CA . ASP A 1 85 ? -6.312 -9.413 10.674 1.00 78.50 85 ASP A CA 1
ATOM 707 C C . ASP A 1 85 ? -7.161 -8.388 9.902 1.00 78.50 85 ASP A C 1
ATOM 709 O O . ASP A 1 85 ? -8.390 -8.398 9.989 1.00 78.50 85 ASP A O 1
ATOM 713 N N . ASP A 1 86 ? -6.518 -7.532 9.102 1.00 79.12 86 ASP A N 1
ATOM 714 C CA . ASP A 1 86 ? -7.189 -6.552 8.257 1.00 79.12 86 ASP A CA 1
ATOM 715 C C . ASP A 1 86 ? -7.583 -7.129 6.900 1.00 79.12 86 ASP A C 1
ATOM 717 O O . ASP A 1 86 ? -6.919 -7.981 6.294 1.00 79.12 86 ASP A O 1
ATOM 721 N N . THR A 1 87 ? -8.616 -6.519 6.330 1.00 81.69 87 THR A N 1
ATOM 722 C CA . THR A 1 87 ? -8.882 -6.610 4.901 1.00 81.69 87 THR A CA 1
ATOM 723 C C . THR A 1 87 ? -7.850 -5.768 4.153 1.00 81.69 87 THR A C 1
ATOM 725 O O . THR A 1 87 ? -7.836 -4.545 4.260 1.00 81.69 87 THR A O 1
ATOM 728 N N . PHE A 1 88 ? -6.979 -6.420 3.381 1.00 80.50 88 PHE A N 1
ATOM 729 C CA . PHE A 1 88 ? -5.946 -5.753 2.581 1.00 80.50 88 PHE A CA 1
ATOM 730 C C . PHE A 1 88 ? -6.251 -5.896 1.087 1.00 80.50 88 PHE A C 1
ATOM 732 O O . PHE A 1 88 ? -6.261 -7.013 0.565 1.00 80.50 88 PHE A O 1
ATOM 739 N N . ALA A 1 89 ? -6.478 -4.769 0.417 1.00 81.44 89 ALA A N 1
ATOM 740 C CA . ALA A 1 89 ? -6.751 -4.654 -1.010 1.00 81.44 89 ALA A CA 1
ATOM 741 C C . ALA A 1 89 ? -5.603 -3.917 -1.712 1.00 81.44 89 ALA A C 1
ATOM 743 O O . ALA A 1 89 ? -5.105 -2.910 -1.207 1.00 81.44 89 ALA A O 1
ATOM 744 N N . VAL A 1 90 ? -5.204 -4.409 -2.884 1.00 82.31 90 VAL A N 1
ATOM 745 C CA . VAL A 1 90 ? -4.222 -3.776 -3.775 1.00 82.31 90 VAL A CA 1
ATOM 746 C C . VAL A 1 90 ? -4.847 -3.697 -5.155 1.00 82.31 90 VAL A C 1
ATOM 748 O O . VAL A 1 90 ? -5.485 -4.653 -5.588 1.00 82.31 90 VAL A O 1
ATOM 751 N N . TRP A 1 91 ? -4.672 -2.563 -5.817 1.00 81.62 91 TRP A N 1
ATOM 752 C CA . TRP A 1 91 ? -5.110 -2.335 -7.182 1.00 81.62 91 TRP A CA 1
ATOM 753 C C . TRP A 1 91 ? -4.037 -1.553 -7.942 1.00 81.62 91 TRP A C 1
ATOM 755 O O . TRP A 1 91 ? -3.484 -0.594 -7.404 1.00 81.62 91 TRP A O 1
ATOM 765 N N . ASP A 1 92 ? -3.753 -1.938 -9.180 1.00 81.69 92 ASP A N 1
ATOM 766 C CA . ASP A 1 92 ? -2.864 -1.212 -10.083 1.00 81.69 92 ASP A CA 1
ATOM 767 C C . ASP A 1 92 ? -3.585 -0.884 -11.394 1.00 81.69 92 ASP A C 1
ATOM 769 O O . ASP A 1 92 ? -4.450 -1.628 -11.840 1.00 81.69 92 ASP A O 1
ATOM 773 N N . ASP A 1 93 ? -3.261 0.250 -12.006 1.00 77.38 93 ASP A N 1
ATOM 774 C CA . ASP A 1 93 ? -3.957 0.761 -13.196 1.00 77.38 93 ASP A CA 1
ATOM 775 C C . ASP A 1 93 ? -3.648 0.005 -14.498 1.00 77.38 93 ASP A C 1
ATOM 777 O O . ASP A 1 93 ? -4.280 0.278 -15.519 1.00 77.38 93 ASP A O 1
ATOM 781 N N . LEU A 1 94 ? -2.710 -0.944 -14.463 1.00 76.19 94 LEU A N 1
ATOM 782 C CA . LEU A 1 94 ? -2.388 -1.844 -15.572 1.00 76.19 94 LEU A CA 1
ATOM 783 C C . LEU A 1 94 ? -2.864 -3.289 -15.329 1.00 76.19 94 LEU A C 1
ATOM 785 O O . LEU A 1 94 ? -2.611 -4.152 -16.169 1.00 76.19 94 LEU A O 1
ATOM 789 N N . ASP A 1 95 ? -3.545 -3.552 -14.206 1.00 75.31 95 ASP A N 1
ATOM 790 C CA . ASP A 1 95 ? -4.007 -4.873 -13.764 1.00 75.31 95 ASP A CA 1
ATOM 791 C C . ASP A 1 95 ? -2.906 -5.959 -13.800 1.00 75.31 95 ASP A C 1
ATOM 793 O O . ASP A 1 95 ? -3.156 -7.117 -14.148 1.00 75.31 95 ASP A O 1
ATOM 797 N N . LEU A 1 96 ? -1.664 -5.606 -13.460 1.00 75.69 96 LEU A N 1
ATOM 798 C CA . LEU A 1 96 ? -0.501 -6.499 -13.515 1.00 75.69 96 LEU A CA 1
ATOM 799 C C . LEU A 1 96 ? -0.255 -7.252 -12.202 1.00 75.69 96 LEU A C 1
ATOM 801 O O . LEU A 1 96 ? 0.404 -8.299 -12.207 1.00 75.69 96 LEU A O 1
ATOM 805 N N . ILE A 1 97 ? -0.766 -6.746 -11.078 1.00 79.81 97 ILE A N 1
ATOM 806 C CA . ILE A 1 97 ? -0.434 -7.239 -9.739 1.00 79.81 97 ILE A CA 1
ATOM 807 C C . ILE A 1 97 ? -1.522 -8.175 -9.204 1.00 79.81 97 ILE A C 1
ATOM 809 O O . ILE A 1 97 ? -2.712 -7.877 -9.243 1.00 79.81 97 ILE A O 1
ATOM 813 N N . GLY A 1 98 ? -1.096 -9.313 -8.648 1.00 79.62 98 GLY A N 1
ATOM 814 C CA . GLY A 1 98 ? -1.941 -10.380 -8.104 1.00 79.62 98 GLY A CA 1
ATOM 815 C C . GLY A 1 98 ? -1.553 -10.778 -6.676 1.00 79.62 98 GLY A C 1
ATOM 816 O O . GLY A 1 98 ? -0.365 -10.835 -6.364 1.00 79.62 98 GLY A O 1
ATOM 817 N N . TRP A 1 99 ? -2.515 -11.121 -5.805 1.00 84.56 99 TRP A N 1
ATOM 818 C CA . TRP A 1 99 ? -2.217 -11.868 -4.569 1.00 84.56 99 TRP A CA 1
ATOM 819 C C . TRP A 1 99 ? -2.219 -13.375 -4.841 1.00 84.56 99 TRP A C 1
ATOM 821 O O . TRP A 1 99 ? -3.242 -13.948 -5.212 1.00 84.56 99 TRP A O 1
ATOM 831 N N . SER A 1 100 ? -1.097 -14.045 -4.585 1.00 80.69 100 SER A N 1
ATOM 832 C CA . SER A 1 100 ? -1.005 -15.500 -4.683 1.00 80.69 100 SER A CA 1
ATOM 833 C C . SER A 1 100 ? -1.334 -16.165 -3.347 1.00 80.69 100 SER A C 1
ATOM 835 O O . SER A 1 100 ? -0.589 -16.053 -2.370 1.00 80.69 100 SER A O 1
ATOM 837 N N . GLY A 1 101 ? -2.439 -16.916 -3.303 1.00 77.44 101 GLY A N 1
ATOM 838 C CA . GLY A 1 101 ? -2.837 -17.685 -2.120 1.00 77.44 101 GLY A CA 1
ATOM 839 C C . GLY A 1 101 ? -1.868 -18.818 -1.757 1.00 77.44 101 GLY A C 1
ATOM 840 O O . GLY A 1 101 ? -1.708 -19.122 -0.577 1.00 77.44 101 GLY A O 1
ATOM 841 N N . SER A 1 102 ? -1.184 -19.410 -2.743 1.00 81.06 102 SER A N 1
ATOM 842 C CA . SER A 1 102 ? -0.257 -20.533 -2.535 1.00 81.06 102 SER A CA 1
ATOM 843 C C . SER A 1 102 ? 1.079 -20.088 -1.940 1.00 81.06 102 SER A C 1
ATOM 845 O O . SER A 1 102 ? 1.573 -20.703 -0.999 1.00 81.06 102 SER A O 1
ATOM 847 N N . SER A 1 103 ? 1.648 -18.995 -2.451 1.00 81.38 103 SER A N 1
ATOM 848 C CA . SER A 1 103 ? 2.915 -18.430 -1.967 1.00 81.38 103 SER A CA 1
ATOM 849 C C . SER A 1 103 ? 2.730 -17.345 -0.903 1.00 81.38 103 SER A C 1
ATOM 851 O O . SER A 1 103 ? 3.717 -16.874 -0.340 1.00 81.38 103 SER A O 1
ATOM 853 N N . ARG A 1 104 ? 1.480 -16.967 -0.597 1.00 83.56 104 ARG A N 1
ATOM 854 C CA . ARG A 1 104 ? 1.106 -15.914 0.363 1.00 83.56 104 ARG A CA 1
ATOM 855 C C . ARG A 1 104 ? 1.911 -14.623 0.152 1.00 83.56 104 ARG A C 1
ATOM 857 O O . ARG A 1 104 ? 2.435 -14.053 1.114 1.00 83.56 104 ARG A O 1
ATOM 864 N N . ARG A 1 105 ? 2.023 -14.191 -1.106 1.00 85.19 105 ARG A N 1
ATOM 865 C CA . ARG A 1 105 ? 2.721 -12.964 -1.522 1.00 85.19 105 ARG A CA 1
ATOM 866 C C . ARG A 1 105 ? 2.021 -12.291 -2.699 1.00 85.19 105 ARG A C 1
ATOM 868 O O . ARG A 1 105 ? 1.297 -12.955 -3.443 1.00 85.19 105 ARG A O 1
ATOM 875 N N . TYR A 1 106 ? 2.281 -11.002 -2.875 1.00 84.56 106 TYR A N 1
ATOM 876 C CA . TYR A 1 106 ? 1.981 -10.299 -4.119 1.00 84.56 106 TYR A CA 1
ATOM 877 C C . TYR A 1 106 ? 3.000 -10.666 -5.204 1.00 84.56 106 TYR A C 1
ATOM 879 O O . TYR A 1 106 ? 4.176 -10.871 -4.902 1.00 84.56 106 TYR A O 1
ATOM 887 N N . ASP A 1 107 ? 2.541 -10.789 -6.448 1.00 81.31 107 ASP A N 1
ATOM 888 C CA . ASP A 1 107 ? 3.360 -11.168 -7.605 1.00 81.31 107 ASP A CA 1
ATOM 889 C C . ASP A 1 107 ? 2.821 -10.522 -8.901 1.00 81.31 107 ASP A C 1
ATOM 891 O O . ASP A 1 107 ? 1.652 -10.123 -8.959 1.00 81.31 107 ASP A O 1
ATOM 895 N N . THR A 1 108 ? 3.651 -10.421 -9.943 1.00 76.50 108 THR A N 1
ATOM 896 C CA . THR A 1 108 ? 3.229 -9.971 -11.282 1.00 76.50 108 THR A CA 1
ATOM 897 C C . THR A 1 108 ? 2.597 -11.151 -12.021 1.00 76.50 108 THR A C 1
ATOM 899 O O . THR A 1 108 ? 3.310 -11.956 -12.620 1.00 76.50 108 THR A O 1
ATOM 902 N N . MET A 1 109 ? 1.278 -11.322 -11.944 1.00 66.88 109 MET A N 1
ATOM 903 C CA . MET A 1 109 ? 0.598 -12.454 -12.603 1.00 66.88 109 MET A CA 1
ATOM 904 C C . MET A 1 109 ? -0.569 -12.060 -13.505 1.00 66.88 109 MET A C 1
ATOM 906 O O . MET A 1 109 ? -1.109 -12.929 -14.184 1.00 66.88 109 MET A O 1
ATOM 910 N N . GLY A 1 110 ? -0.915 -10.773 -13.572 1.00 57.91 110 GLY A N 1
ATOM 911 C CA . GLY A 1 110 ? -2.102 -10.328 -14.289 1.00 57.91 110 GLY A CA 1
ATOM 912 C C . GLY A 1 110 ? -3.386 -10.638 -13.513 1.00 57.91 110 GLY A C 1
ATOM 913 O O . GLY A 1 110 ? -3.625 -11.765 -13.085 1.00 57.91 110 GLY A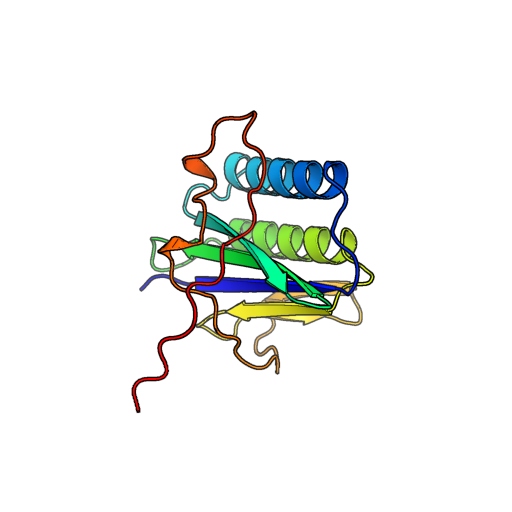 O 1
ATOM 914 N N . GLN A 1 111 ? -4.196 -9.598 -13.353 1.00 51.47 111 GLN A N 1
ATOM 915 C CA . GLN A 1 111 ? -5.570 -9.563 -12.856 1.00 51.47 111 GLN A CA 1
ATOM 916 C C . GLN A 1 111 ? -5.789 -10.065 -11.421 1.00 51.47 111 GLN A C 1
ATOM 918 O O . GLN A 1 111 ? -6.164 -11.203 -11.145 1.00 51.47 111 GLN A O 1
ATOM 923 N N . CYS A 1 112 ? -5.656 -9.127 -10.482 1.00 52.66 112 CYS A N 1
ATOM 924 C CA . CYS A 1 112 ? -6.477 -9.127 -9.279 1.00 52.66 112 CYS A CA 1
ATOM 925 C C . CYS A 1 112 ? -7.938 -8.828 -9.664 1.00 52.66 112 CYS A C 1
ATOM 927 O O . CYS A 1 112 ? -8.241 -7.702 -10.043 1.00 52.66 112 CYS A O 1
ATOM 929 N N . ASP A 1 113 ? -8.863 -9.768 -9.447 1.00 50.16 113 ASP A N 1
ATOM 930 C CA . ASP A 1 113 ? -10.317 -9.498 -9.392 1.00 50.16 113 ASP A CA 1
ATOM 931 C C . ASP A 1 113 ? -10.689 -8.709 -8.116 1.00 50.16 113 ASP A C 1
ATOM 933 O O . ASP A 1 113 ? -11.645 -9.019 -7.400 1.00 50.16 113 ASP A O 1
ATOM 937 N N . VAL A 1 114 ? -9.880 -7.715 -7.746 1.00 57.25 114 VAL A N 1
ATOM 938 C CA . VAL A 1 114 ? -10.128 -6.882 -6.575 1.00 57.25 114 VAL A CA 1
ATOM 939 C C . VAL A 1 114 ? -10.915 -5.665 -7.054 1.00 57.25 114 VAL A C 1
ATOM 941 O O . VAL A 1 114 ? -10.463 -4.982 -7.975 1.00 57.25 114 VAL A O 1
ATOM 944 N N . PRO A 1 115 ? -12.083 -5.367 -6.457 1.00 61.62 115 PRO A N 1
ATOM 945 C CA . PRO A 1 115 ? -12.849 -4.187 -6.820 1.00 61.62 115 PRO A CA 1
ATOM 946 C C . PRO A 1 115 ? -11.972 -2.939 -6.740 1.00 61.62 115 PRO A C 1
ATOM 948 O O . PRO A 1 115 ? -11.315 -2.710 -5.718 1.00 61.62 115 PRO A O 1
ATOM 951 N N . GLN A 1 116 ? -11.990 -2.126 -7.799 1.00 69.12 116 GLN A N 1
ATOM 952 C CA . GLN A 1 116 ? -11.409 -0.790 -7.739 1.00 69.12 116 GLN A CA 1
ATOM 953 C C . GLN A 1 116 ? -12.014 -0.050 -6.544 1.00 69.12 116 GLN A C 1
ATOM 955 O O . GLN A 1 116 ? -13.223 -0.101 -6.303 1.00 69.12 116 GLN A O 1
ATOM 960 N N . PHE A 1 117 ? -11.157 0.608 -5.773 1.00 72.44 117 PHE A N 1
ATOM 961 C CA . PHE A 1 117 ? -11.566 1.387 -4.618 1.00 72.44 117 PHE A CA 1
ATOM 962 C C . PHE A 1 117 ? -11.104 2.825 -4.780 1.00 72.44 117 PHE A C 1
ATOM 964 O O . PHE A 1 117 ? -9.971 3.098 -5.185 1.00 72.44 117 PHE A O 1
ATOM 971 N N . ASP A 1 118 ? -11.984 3.744 -4.405 1.00 68.69 118 ASP A N 1
ATOM 972 C CA . ASP A 1 118 ? -11.652 5.156 -4.399 1.00 68.69 118 ASP A CA 1
ATOM 973 C C . ASP A 1 118 ? -10.702 5.460 -3.242 1.00 68.69 118 ASP A C 1
ATOM 975 O O . ASP A 1 118 ? -10.963 5.140 -2.076 1.00 68.69 118 ASP A O 1
ATOM 979 N N . LEU A 1 119 ? -9.592 6.114 -3.575 1.00 66.94 119 LEU A N 1
ATOM 980 C CA . LEU A 1 119 ? -8.780 6.810 -2.590 1.00 66.94 119 LEU A CA 1
ATOM 981 C C . LEU A 1 119 ? -9.369 8.212 -2.360 1.00 66.94 119 LEU A C 1
ATOM 983 O O . LEU A 1 119 ? -9.868 8.828 -3.305 1.00 66.94 119 LEU A O 1
ATOM 987 N N . PRO A 1 120 ? -9.301 8.761 -1.133 1.00 63.97 120 PRO A N 1
ATOM 988 C CA . PRO A 1 120 ? -9.665 10.151 -0.894 1.00 63.97 120 PRO A CA 1
ATOM 989 C C . PRO A 1 120 ? -8.795 11.090 -1.737 1.00 63.97 120 PRO A C 1
ATOM 991 O O . PRO A 1 120 ? -7.694 10.734 -2.161 1.00 63.97 120 PRO A O 1
ATOM 994 N N . SER A 1 121 ? -9.275 12.318 -1.955 1.00 63.03 121 SER A N 1
ATOM 995 C CA . SER A 1 121 ? -8.520 13.339 -2.688 1.00 63.03 121 SER A CA 1
ATOM 996 C C . SER A 1 121 ? -7.096 13.480 -2.137 1.00 63.03 121 SER A C 1
ATOM 998 O O . SER A 1 121 ? -6.896 13.438 -0.919 1.00 63.03 121 SER A O 1
ATOM 1000 N N . THR A 1 122 ? -6.128 13.725 -3.021 1.00 60.22 122 THR A N 1
ATOM 1001 C CA . THR A 1 122 ? -4.689 13.849 -2.715 1.00 60.22 122 THR A CA 1
ATOM 1002 C C . THR A 1 122 ? -4.353 14.796 -1.563 1.00 60.22 122 THR A C 1
ATOM 1004 O O . THR A 1 122 ? -3.331 14.603 -0.916 1.00 60.22 122 THR A O 1
ATOM 1007 N N . ALA A 1 123 ? -5.226 15.758 -1.243 1.00 59.09 123 ALA A N 1
ATOM 1008 C CA . ALA A 1 123 ? -5.106 16.643 -0.082 1.00 59.09 123 ALA A CA 1
ATOM 1009 C C . ALA A 1 123 ? -4.970 15.908 1.269 1.00 59.09 123 ALA A C 1
ATOM 1011 O O . ALA A 1 123 ? -4.538 16.514 2.246 1.00 59.09 123 ALA A O 1
ATOM 1012 N N . GLY A 1 124 ? -5.335 14.623 1.337 1.00 65.62 124 GLY A N 1
ATOM 1013 C CA . GLY A 1 124 ? -5.176 13.795 2.530 1.00 65.62 124 GLY A CA 1
ATOM 1014 C C . GLY A 1 124 ? -3.964 12.856 2.537 1.00 65.62 124 GLY A C 1
ATOM 1015 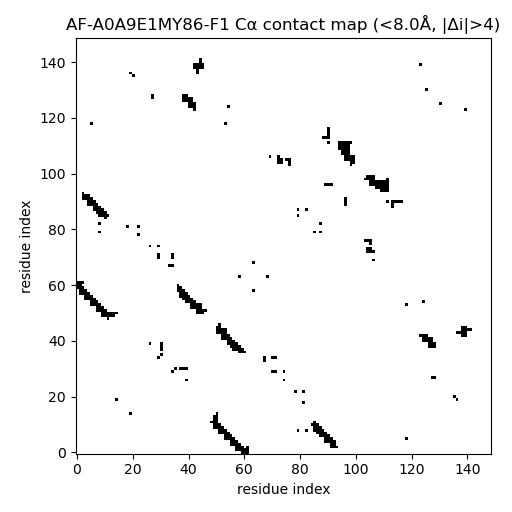O O . GLY A 1 124 ? -3.730 12.139 3.507 1.00 65.62 124 GLY A O 1
ATOM 1016 N N . PHE A 1 125 ? -3.182 12.815 1.469 1.00 74.62 125 PHE A N 1
ATOM 1017 C CA . PHE A 1 125 ? -2.008 11.959 1.432 1.00 74.62 125 PHE A CA 1
ATOM 1018 C C . PHE A 1 125 ? -0.768 12.736 1.849 1.00 74.62 125 PHE A C 1
ATOM 1020 O O . PHE A 1 125 ? -0.504 13.825 1.342 1.00 74.62 125 PHE A O 1
ATOM 1027 N N . VAL A 1 126 ? 0.026 12.149 2.740 1.00 77.31 126 VAL A N 1
ATOM 1028 C CA . VAL A 1 126 ? 1.375 12.635 3.012 1.00 77.31 126 VAL A CA 1
ATOM 1029 C C . VAL A 1 126 ? 2.365 11.945 2.090 1.00 77.31 126 VAL A C 1
ATOM 1031 O O . VAL A 1 126 ? 2.356 10.723 1.946 1.00 77.31 126 VAL A O 1
ATOM 1034 N N . ARG A 1 127 ? 3.204 12.757 1.448 1.00 82.81 127 ARG A N 1
ATOM 1035 C CA . ARG A 1 127 ? 4.300 12.315 0.591 1.00 82.81 127 ARG A CA 1
ATOM 1036 C C . ARG A 1 127 ? 5.446 11.832 1.478 1.00 82.81 127 ARG A C 1
ATOM 1038 O O . ARG A 1 127 ? 5.968 12.616 2.265 1.00 82.81 127 ARG A O 1
ATOM 1045 N N . LEU A 1 128 ? 5.842 10.568 1.375 1.00 80.56 128 LEU A N 1
ATOM 1046 C CA . LEU A 1 128 ? 6.811 9.959 2.288 1.00 80.56 128 LEU A CA 1
ATOM 1047 C C . LEU A 1 128 ? 8.170 10.666 2.247 1.00 80.56 128 LEU A C 1
ATOM 1049 O O . LEU A 1 128 ? 8.819 10.810 3.283 1.00 80.56 128 LEU A O 1
ATOM 1053 N N . SER A 1 129 ? 8.588 11.138 1.072 1.00 77.75 129 SER A N 1
ATOM 1054 C CA . SER A 1 129 ? 9.840 11.887 0.902 1.00 77.75 129 SER A CA 1
ATOM 1055 C C . SER A 1 129 ? 9.832 13.303 1.478 1.00 77.75 129 SER A C 1
ATOM 1057 O O . SER A 1 129 ? 10.904 13.862 1.688 1.00 77.75 129 SER A O 1
ATOM 1059 N N . SER A 1 130 ? 8.665 13.877 1.795 1.00 79.88 130 SER A N 1
ATOM 1060 C CA . SER A 1 130 ? 8.578 15.189 2.453 1.00 79.88 130 SER A CA 1
ATOM 1061 C C . SER A 1 130 ? 8.481 15.110 3.977 1.00 79.88 130 SER A C 1
ATOM 1063 O O . SER A 1 130 ? 8.342 16.143 4.625 1.00 79.88 130 SER A O 1
ATOM 1065 N N . LEU A 1 131 ? 8.464 13.907 4.557 1.00 78.00 131 LEU A N 1
ATOM 1066 C CA . LEU A 1 131 ? 8.295 13.728 5.996 1.00 78.00 131 LEU A CA 1
ATOM 1067 C C . LEU A 1 131 ? 9.641 13.771 6.721 1.00 78.00 131 LEU A C 1
ATOM 1069 O O . LEU A 1 131 ? 10.547 13.010 6.387 1.00 78.00 131 LEU A O 1
ATOM 1073 N N . GLU A 1 132 ? 9.728 14.583 7.776 1.00 77.56 132 GLU A N 1
ATOM 1074 C CA . GLU A 1 132 ? 10.834 14.530 8.741 1.00 77.56 132 GLU A CA 1
ATOM 1075 C C . GLU A 1 132 ? 10.875 13.166 9.446 1.00 77.56 132 GLU A C 1
ATOM 1077 O O . GLU A 1 132 ? 9.843 12.507 9.609 1.00 77.56 132 GLU A O 1
ATOM 1082 N N . TYR A 1 133 ? 12.061 12.708 9.857 1.00 68.44 133 TYR A N 1
ATOM 1083 C CA . TYR A 1 133 ? 12.238 11.358 10.413 1.00 68.44 133 TYR A CA 1
ATOM 1084 C C . TYR A 1 133 ? 11.365 11.082 11.650 1.00 68.44 133 TYR A C 1
ATOM 1086 O O . TYR A 1 133 ? 10.942 9.945 11.844 1.00 68.44 133 TYR A O 1
ATOM 1094 N N . ASP A 1 134 ? 11.032 12.102 12.433 1.00 73.44 134 ASP A N 1
ATOM 1095 C CA . ASP A 1 134 ? 10.200 12.046 13.641 1.00 73.44 134 ASP A CA 1
ATOM 1096 C C . ASP A 1 134 ? 8.697 12.293 13.391 1.00 73.44 134 ASP A C 1
ATOM 1098 O O . ASP A 1 134 ? 7.913 12.402 14.340 1.00 73.44 134 ASP A O 1
ATOM 1102 N N . TYR A 1 135 ? 8.269 12.352 12.125 1.00 72.44 135 TYR A N 1
ATOM 1103 C CA . TYR A 1 135 ? 6.867 12.534 11.756 1.00 72.44 135 TYR A CA 1
ATOM 1104 C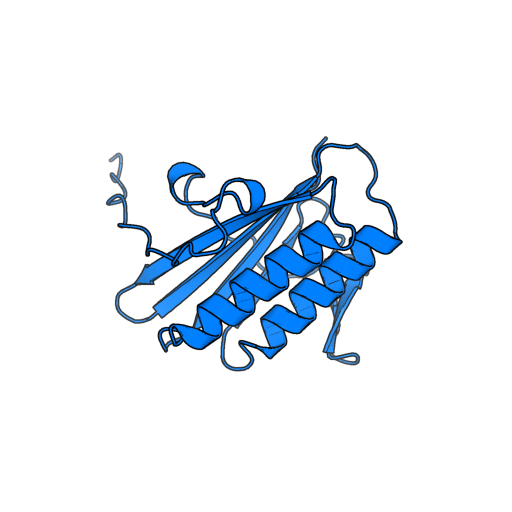 C . TYR A 1 135 ? 5.943 11.477 12.378 1.00 72.44 135 TYR A C 1
ATOM 1106 O O . TYR A 1 135 ? 6.206 10.277 12.312 1.00 72.44 135 TYR A O 1
ATOM 1114 N N . ARG A 1 136 ? 4.786 11.930 12.882 1.00 68.69 136 ARG A N 1
ATOM 1115 C CA . ARG A 1 136 ? 3.712 11.073 13.405 1.00 68.69 136 ARG A CA 1
ATOM 1116 C C . ARG A 1 136 ? 2.463 11.139 12.535 1.00 68.69 136 ARG A C 1
ATOM 1118 O O . ARG A 1 136 ? 1.958 12.226 12.252 1.00 68.69 136 ARG A O 1
ATOM 1125 N N . PHE A 1 137 ? 1.910 9.973 12.201 1.00 66.75 137 PHE A N 1
ATOM 1126 C CA . PHE A 1 137 ? 0.686 9.848 11.406 1.00 66.75 137 PHE A CA 1
ATOM 1127 C C . PHE A 1 137 ? -0.516 10.545 12.046 1.00 66.75 137 PHE A C 1
ATOM 1129 O O . PHE A 1 137 ? -1.019 10.118 13.088 1.00 66.75 137 PHE A O 1
ATOM 1136 N N . GLN A 1 138 ? -1.042 11.561 11.364 1.00 67.50 138 GLN A N 1
ATOM 1137 C CA . GLN A 1 138 ? -2.300 12.205 11.735 1.00 67.50 138 GLN A CA 1
ATOM 1138 C C . GLN A 1 138 ? -3.459 11.637 10.902 1.00 67.50 138 GLN A C 1
ATOM 1140 O O . GLN A 1 138 ? -3.302 11.444 9.695 1.00 67.50 138 GLN A O 1
ATOM 1145 N N . PRO A 1 139 ? -4.629 11.359 11.504 1.00 66.44 139 PRO A N 1
ATOM 1146 C CA . PRO A 1 139 ? -5.797 10.957 10.739 1.00 66.44 139 PRO A CA 1
ATOM 1147 C C . PRO A 1 139 ? -6.339 12.088 9.871 1.00 66.44 139 PRO A C 1
ATOM 1149 O O . PRO A 1 139 ? -6.340 13.258 10.259 1.00 66.44 139 PRO A O 1
ATOM 1152 N N . LEU A 1 140 ? -6.911 11.716 8.735 1.00 66.31 140 LEU A N 1
ATOM 1153 C CA . LEU A 1 140 ? -7.683 12.610 7.902 1.00 66.31 140 LEU A CA 1
ATOM 1154 C C . LEU A 1 140 ? -8.976 12.999 8.587 1.00 66.31 140 LEU A C 1
ATOM 1156 O O . LEU A 1 140 ? -9.808 12.161 8.935 1.00 66.31 140 LEU A O 1
ATOM 1160 N N . LYS A 1 141 ? -9.160 14.312 8.731 1.00 59.56 141 LYS A N 1
ATOM 1161 C CA . LYS A 1 141 ? -10.476 14.876 8.994 1.00 59.56 141 LYS A CA 1
ATOM 1162 C C . LYS A 1 141 ? -11.305 14.632 7.743 1.00 59.56 141 LYS A C 1
ATOM 1164 O O . LYS A 1 141 ? -10.947 15.126 6.675 1.00 59.56 141 LYS A O 1
ATOM 1169 N N . ARG A 1 142 ? -12.403 13.881 7.875 1.00 53.50 142 ARG A N 1
ATOM 1170 C CA . ARG A 1 142 ? -13.424 13.791 6.826 1.00 53.50 142 ARG A CA 1
ATOM 1171 C C . ARG A 1 142 ? -13.742 15.211 6.360 1.00 53.50 142 ARG A C 1
ATOM 1173 O O . ARG A 1 142 ? -14.284 16.003 7.131 1.00 53.50 142 ARG A O 1
ATOM 1180 N N . GLN A 1 143 ? -13.435 15.533 5.107 1.00 47.81 143 GLN A N 1
ATOM 1181 C CA . GLN A 1 143 ? -14.217 16.559 4.438 1.00 47.81 143 GLN A CA 1
ATOM 1182 C C . GLN A 1 143 ? -15.604 15.945 4.304 1.00 47.81 143 GLN A C 1
ATOM 1184 O O . GLN A 1 143 ? -15.759 14.897 3.677 1.00 47.81 143 GLN A O 1
ATOM 1189 N N . ALA A 1 144 ? -16.583 16.520 5.006 1.00 40.47 144 ALA A N 1
ATOM 1190 C CA . ALA A 1 144 ? -17.973 16.145 4.827 1.00 40.47 144 ALA A CA 1
ATOM 1191 C C . ALA A 1 144 ? -18.236 16.184 3.323 1.00 40.47 144 ALA A C 1
ATOM 1193 O O . ALA A 1 144 ? -18.071 17.238 2.709 1.00 40.47 144 ALA A O 1
ATOM 1194 N N . ALA A 1 145 ? -18.549 15.029 2.735 1.00 41.56 145 ALA A N 1
ATOM 1195 C CA . ALA A 1 145 ? -18.934 14.951 1.343 1.00 41.56 145 ALA A CA 1
ATOM 1196 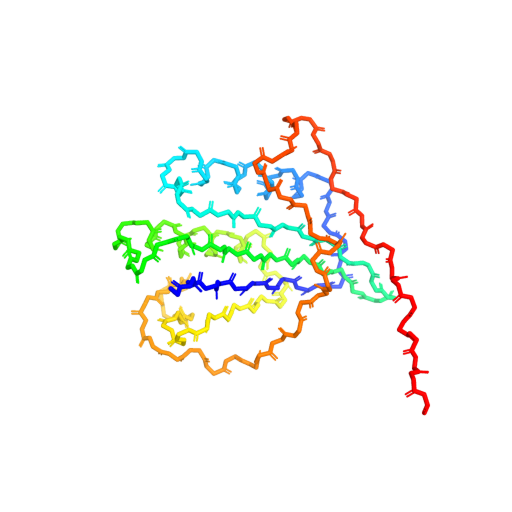C C . ALA A 1 145 ? -20.085 15.942 1.158 1.00 41.56 145 ALA A C 1
ATOM 1198 O O . ALA A 1 145 ? -21.194 15.712 1.646 1.00 41.56 145 ALA A O 1
ATOM 1199 N N . GLN A 1 146 ? -19.807 17.083 0.526 1.00 38.47 146 GLN A N 1
ATOM 1200 C CA . GLN A 1 146 ? -20.856 17.946 0.023 1.00 38.47 146 GLN A CA 1
ATOM 1201 C C . GLN A 1 146 ? -21.583 17.104 -1.018 1.00 38.47 146 GLN A C 1
ATOM 1203 O O . GLN A 1 146 ? -21.104 16.912 -2.132 1.00 38.47 146 GLN A O 1
ATOM 1208 N N . ARG A 1 147 ? -22.717 16.530 -0.606 1.00 40.91 147 ARG A N 1
ATOM 1209 C CA . ARG A 1 147 ? -23.746 16.051 -1.519 1.00 40.91 147 ARG A CA 1
ATOM 1210 C C . ARG A 1 147 ? -24.131 17.251 -2.371 1.00 40.91 147 ARG A C 1
ATOM 1212 O O . ARG A 1 147 ? -24.852 18.127 -1.901 1.00 40.91 147 ARG A O 1
ATOM 1219 N N . VAL A 1 148 ? -23.602 17.311 -3.586 1.00 37.62 148 VAL A N 1
ATOM 1220 C CA . VAL A 1 148 ? -24.177 18.160 -4.619 1.00 37.62 148 VAL A CA 1
ATOM 1221 C C . VAL A 1 148 ? -25.462 17.453 -5.033 1.00 37.62 148 VAL A C 1
ATOM 1223 O O . VAL A 1 148 ? -25.431 16.371 -5.617 1.00 37.62 148 VAL A O 1
ATOM 1226 N N . SER A 1 149 ? -26.562 18.011 -4.539 1.00 40.78 149 SER A N 1
ATOM 1227 C CA . SER A 1 149 ? -27.947 17.719 -4.903 1.00 40.78 149 SER A CA 1
ATOM 1228 C C . SER A 1 149 ? -28.235 18.023 -6.364 1.00 40.78 149 SER A C 1
ATOM 1230 O O . SER A 1 149 ? -27.672 19.036 -6.839 1.00 40.78 149 SER A O 1
#

Mean predicted aligned error: 8.81 Å

Radius of gyration: 15.19 Å; Cα contacts (8 Å, |Δi|>4): 228; chains: 1; bounding box: 45×39×37 Å

Nearest PDB structures (foldseek):
  6nuk-assembly1_A  TM=6.794E-01  e=2.282E-03  synthetic construct
  1pbu-assembly1_A  TM=4.517E-01  e=1.032E-01  Homo sapiens
  3f44-assembly1_A  TM=4.775E-01  e=2.716E-01  Lactobacillus acidophilus NCFM
  8cm2-assembly1_A  TM=4.138E-01  e=9.142E-02  Zea mays
  6jqh-assembly1_A  TM=4.615E-01  e=4.148E-01  Morus alba